Protein AF-A0A376MTL9-F1 (afdb_monomer_lite)

InterPro domains:
  IPR005308 Orn/Lys/Arg decarboxylase, N-terminal [PF03709] (4-103)
  IPR011006 CheY-like superfamily [SSF52172] (1-107)
  IPR011193 Ornithine/lysine/arginine decarboxylase [PTHR45229] (13-110)
  IPR027464 Ornithine decarboxylase, N-terminal [G3DSA:3.40.50.220] (1-107)

Organism: Escherichia coli (NCBI:txid562)

Structure (mmCIF, N/CA/C/O backbone):
data_AF-A0A376MTL9-F1
#
_entry.id   AF-A0A376MTL9-F1
#
loop_
_atom_site.group_PDB
_atom_site.id
_atom_site.type_symbol
_atom_site.label_atom_id
_atom_site.label_alt_id
_atom_site.label_comp_id
_atom_site.label_asym_id
_atom_site.label_entity_id
_atom_site.label_seq_id
_atom_site.pdbx_PDB_ins_code
_atom_site.Cartn_x
_atom_site.Cartn_y
_atom_site.Cartn_z
_atom_site.occupancy
_atom_site.B_iso_or_equiv
_atom_site.auth_seq_id
_atom_site.auth_comp_id
_atom_site.auth_asym_id
_atom_site.auth_atom_id
_atom_site.pdbx_PDB_model_num
ATOM 1 N N . MET A 1 1 ? -6.348 17.503 12.568 1.00 55.25 1 MET A N 1
ATOM 2 C CA . MET A 1 1 ? -6.158 16.040 12.647 1.00 55.25 1 MET A CA 1
ATOM 3 C C . MET A 1 1 ? -4.946 15.721 11.805 1.00 55.25 1 MET A C 1
ATOM 5 O O . MET A 1 1 ? -4.883 16.253 10.706 1.00 55.25 1 MET A O 1
ATOM 9 N N . SER A 1 2 ? -3.990 14.957 12.325 1.00 75.06 2 SER A N 1
ATOM 10 C CA . SER A 1 2 ? -2.878 14.463 11.513 1.00 75.06 2 SER A CA 1
ATOM 11 C C . SER A 1 2 ? -3.403 13.483 10.468 1.00 75.06 2 SER A C 1
ATOM 13 O O . SER A 1 2 ? -4.314 12.708 10.763 1.00 75.06 2 SER A O 1
ATOM 15 N N . GLU A 1 3 ? -2.842 13.541 9.267 1.00 87.25 3 GLU A N 1
ATOM 16 C CA . GLU A 1 3 ? -3.049 12.523 8.240 1.00 87.25 3 GLU A CA 1
ATOM 17 C C . GLU A 1 3 ? -2.523 11.166 8.735 1.00 87.25 3 GLU A C 1
ATOM 19 O O . GLU A 1 3 ? -1.521 11.097 9.457 1.00 87.25 3 GLU A O 1
ATOM 24 N N . LEU A 1 4 ? -3.219 10.090 8.376 1.00 94.94 4 LEU A N 1
ATOM 25 C CA . LEU A 1 4 ? -2.756 8.719 8.543 1.00 94.94 4 LEU A CA 1
ATOM 26 C C . LEU A 1 4 ? -1.519 8.475 7.666 1.00 94.94 4 LEU A C 1
ATOM 28 O O . LEU A 1 4 ? -1.327 9.087 6.609 1.00 94.94 4 LEU A O 1
ATOM 32 N N . LYS A 1 5 ? -0.680 7.558 8.131 1.00 97.00 5 LYS A N 1
ATOM 33 C CA . LYS A 1 5 ? 0.638 7.249 7.577 1.00 97.00 5 LYS A CA 1
ATOM 34 C C . LYS A 1 5 ? 0.539 6.285 6.398 1.00 97.00 5 LYS A C 1
ATOM 36 O O . LYS A 1 5 ? -0.483 5.634 6.198 1.00 97.00 5 LYS A O 1
ATOM 41 N N . ILE A 1 6 ? 1.629 6.143 5.656 1.00 97.62 6 ILE A N 1
ATOM 42 C CA . ILE A 1 6 ? 1.800 5.072 4.668 1.00 97.62 6 ILE A CA 1
ATOM 43 C C . ILE A 1 6 ? 2.732 4.022 5.265 1.00 97.62 6 ILE A C 1
ATOM 45 O O . ILE A 1 6 ? 3.824 4.363 5.718 1.00 97.62 6 ILE A O 1
ATOM 49 N N . ALA A 1 7 ? 2.322 2.756 5.283 1.00 97.62 7 ALA A N 1
ATOM 50 C CA . ALA A 1 7 ? 3.221 1.673 5.669 1.00 97.62 7 ALA A CA 1
ATOM 51 C C . ALA A 1 7 ? 3.932 1.131 4.429 1.00 97.62 7 ALA A C 1
ATOM 53 O O . ALA A 1 7 ? 3.292 0.829 3.425 1.00 97.62 7 ALA A O 1
ATOM 54 N N . VAL A 1 8 ? 5.251 1.006 4.495 1.00 97.75 8 VAL A N 1
ATOM 55 C CA . VAL A 1 8 ? 6.090 0.608 3.362 1.00 97.75 8 VAL A CA 1
ATOM 56 C C . VAL A 1 8 ? 7.016 -0.508 3.817 1.00 97.75 8 VAL A C 1
ATOM 58 O O . VAL A 1 8 ? 7.655 -0.404 4.868 1.00 97.75 8 VAL A O 1
ATOM 61 N N . SER A 1 9 ? 7.092 -1.586 3.042 1.00 96.38 9 SER A N 1
ATOM 62 C CA . SER A 1 9 ? 8.103 -2.616 3.272 1.00 96.38 9 SER A CA 1
ATOM 63 C C . SER A 1 9 ? 9.498 -2.120 2.891 1.00 96.38 9 SER A C 1
ATOM 65 O O . SER A 1 9 ? 9.681 -1.443 1.880 1.00 96.38 9 SER A O 1
ATOM 67 N N . ARG A 1 10 ? 10.512 -2.509 3.672 1.00 93.44 10 ARG A N 1
ATOM 68 C CA . ARG A 1 10 ? 11.923 -2.160 3.419 1.00 93.44 10 ARG A CA 1
ATOM 69 C C . ARG A 1 10 ? 12.456 -2.713 2.096 1.00 93.44 10 ARG A C 1
ATOM 71 O O . ARG A 1 10 ? 13.454 -2.210 1.596 1.00 93.44 10 ARG A O 1
ATOM 78 N N . SER A 1 11 ? 11.813 -3.747 1.559 1.00 91.62 11 SER A N 1
ATOM 79 C CA . SER A 1 11 ? 12.175 -4.382 0.290 1.00 91.62 11 SER A CA 1
ATOM 80 C C . SER A 1 11 ? 11.582 -3.674 -0.931 1.00 91.62 11 SER A C 1
ATOM 82 O O . SER A 1 11 ? 11.816 -4.114 -2.051 1.00 91.62 11 SER A O 1
ATOM 84 N N . CYS A 1 12 ? 10.796 -2.608 -0.742 1.00 93.38 12 CYS A N 1
ATOM 85 C CA . CYS A 1 12 ? 10.168 -1.906 -1.855 1.00 93.38 12 CYS A CA 1
ATOM 86 C C . CYS A 1 12 ? 11.159 -0.977 -2.569 1.00 93.38 12 CYS A C 1
ATOM 88 O O . CYS A 1 12 ? 11.848 -0.200 -1.900 1.00 93.38 12 CYS A O 1
ATOM 90 N N . PRO A 1 13 ? 11.181 -0.974 -3.912 1.00 91.94 13 PRO A N 1
ATOM 91 C CA . PRO A 1 13 ? 11.896 0.041 -4.666 1.00 91.94 13 PRO A CA 1
ATOM 92 C C . PRO A 1 13 ? 11.242 1.417 -4.487 1.00 91.94 13 PRO A C 1
ATOM 94 O O . PRO A 1 13 ? 10.040 1.542 -4.227 1.00 91.94 13 PRO A O 1
ATOM 97 N N . ASP A 1 14 ? 12.027 2.471 -4.701 1.00 91.62 14 ASP A N 1
ATOM 98 C CA . ASP A 1 14 ? 11.529 3.846 -4.705 1.00 91.62 14 ASP A CA 1
ATOM 99 C C . ASP A 1 14 ? 10.698 4.090 -5.979 1.00 91.62 14 ASP A C 1
ATOM 101 O O . ASP A 1 14 ? 11.230 4.408 -7.045 1.00 91.62 14 ASP A O 1
ATOM 105 N N . CYS A 1 15 ? 9.390 3.839 -5.903 1.00 92.31 15 CYS A N 1
ATOM 106 C CA . CYS A 1 15 ? 8.467 3.861 -7.043 1.00 92.31 15 CYS A CA 1
ATOM 107 C C . CYS A 1 15 ? 7.344 4.902 -6.920 1.00 92.31 15 CYS A C 1
ATOM 109 O O . CYS A 1 15 ? 6.579 5.072 -7.865 1.00 92.31 15 CYS A O 1
ATOM 111 N N . PHE A 1 16 ? 7.246 5.643 -5.816 1.00 95.31 16 PHE A N 1
ATOM 112 C CA . PHE A 1 16 ? 6.181 6.627 -5.603 1.00 95.31 16 PHE A CA 1
ATOM 113 C C . PHE A 1 16 ? 6.665 7.819 -4.774 1.00 95.31 16 PHE A C 1
ATOM 115 O O . PHE A 1 16 ? 7.640 7.729 -4.038 1.00 95.31 16 PHE A O 1
ATOM 122 N N . SER A 1 17 ? 5.950 8.940 -4.866 1.00 94.62 17 SER A N 1
ATOM 123 C CA . SER A 1 17 ? 6.166 10.114 -4.014 1.00 94.62 17 SER A CA 1
ATOM 124 C C . SER A 1 17 ? 4.909 10.443 -3.214 1.00 94.62 17 SER A C 1
ATOM 126 O O . SER A 1 17 ? 3.822 10.507 -3.784 1.00 94.62 17 SER A O 1
ATOM 128 N N . THR A 1 18 ? 5.048 10.719 -1.923 1.00 95.69 18 THR A N 1
ATOM 129 C CA . THR A 1 18 ? 3.945 11.129 -1.042 1.00 95.69 18 THR A CA 1
ATOM 130 C C . THR A 1 18 ? 4.412 12.227 -0.091 1.00 95.69 18 THR A C 1
ATOM 132 O O . THR A 1 18 ? 5.595 12.307 0.242 1.00 95.69 18 THR A O 1
ATOM 135 N N . HIS A 1 19 ? 3.487 13.081 0.347 1.00 94.69 19 HIS A N 1
ATOM 136 C CA . HIS A 1 19 ? 3.720 14.045 1.423 1.00 94.69 19 HIS A CA 1
ATOM 137 C C . HIS A 1 19 ? 3.458 13.457 2.819 1.00 94.69 19 HIS A C 1
ATOM 139 O O . HIS A 1 19 ? 3.840 14.068 3.819 1.00 94.69 19 HIS A O 1
ATOM 145 N N . ARG A 1 20 ? 2.818 12.284 2.906 1.00 94.94 20 ARG A N 1
ATOM 146 C CA . ARG A 1 20 ? 2.501 11.609 4.168 1.00 94.94 20 ARG A CA 1
ATOM 147 C C . ARG A 1 20 ? 3.749 10.984 4.778 1.00 94.94 20 ARG A C 1
ATOM 149 O O . ARG A 1 20 ? 4.683 10.567 4.093 1.00 94.94 20 ARG A O 1
ATOM 156 N N . THR A 1 21 ? 3.749 10.856 6.101 1.00 95.69 21 THR A N 1
ATOM 157 C CA . THR A 1 21 ? 4.808 10.124 6.801 1.00 95.69 21 THR A CA 1
ATOM 158 C C . THR A 1 21 ? 4.777 8.649 6.404 1.00 95.69 21 THR A C 1
ATOM 160 O O . THR A 1 21 ? 3.747 7.987 6.542 1.00 95.69 21 THR A O 1
ATOM 163 N N . CYS A 1 22 ? 5.921 8.134 5.956 1.00 95.88 22 CYS A N 1
ATOM 164 C CA . CYS A 1 22 ? 6.113 6.716 5.683 1.00 95.88 22 CYS A CA 1
ATOM 165 C C . CYS A 1 22 ? 6.703 6.016 6.913 1.00 95.88 22 CYS A C 1
ATOM 167 O O . CYS A 1 22 ? 7.636 6.526 7.535 1.00 95.88 22 CYS A O 1
ATOM 169 N N . VAL A 1 23 ? 6.161 4.853 7.264 1.00 96.44 23 VAL A N 1
ATOM 170 C CA . VAL A 1 23 ? 6.651 3.995 8.351 1.00 96.44 23 VAL A CA 1
ATOM 171 C C . VAL A 1 23 ? 6.949 2.602 7.831 1.00 96.44 23 VAL A C 1
ATOM 173 O O . VAL A 1 23 ? 6.330 2.138 6.877 1.00 96.44 23 VAL A O 1
ATOM 176 N N . ASN A 1 24 ? 7.889 1.921 8.477 1.00 95.75 24 ASN A N 1
ATOM 177 C CA . ASN A 1 24 ? 8.174 0.535 8.157 1.00 95.75 24 ASN A CA 1
ATOM 178 C C . AS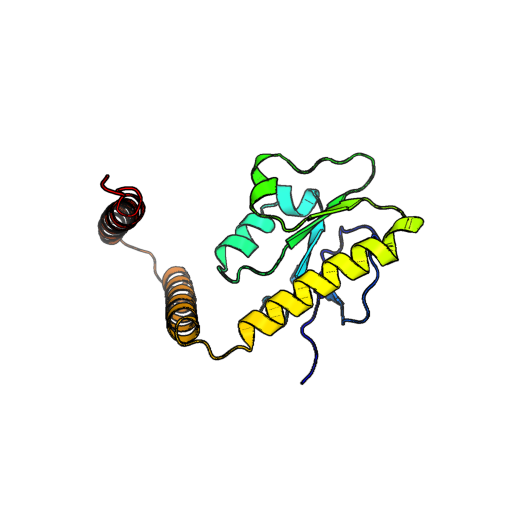N A 1 24 ? 6.984 -0.358 8.531 1.00 95.75 24 ASN A C 1
ATOM 180 O O . ASN A 1 24 ? 6.446 -0.263 9.637 1.00 95.75 24 ASN A O 1
ATOM 184 N N . ILE A 1 25 ? 6.620 -1.260 7.625 1.00 94.88 25 ILE A N 1
ATOM 185 C CA . ILE A 1 25 ? 5.533 -2.208 7.837 1.00 94.88 25 ILE A CA 1
ATOM 186 C C . ILE A 1 25 ? 5.749 -3.118 9.052 1.00 94.88 25 ILE A C 1
ATOM 188 O O . ILE A 1 25 ? 4.809 -3.359 9.801 1.00 94.88 25 ILE A O 1
ATOM 192 N N . ASP A 1 26 ? 6.983 -3.562 9.304 1.00 91.81 26 ASP A N 1
ATOM 193 C CA . ASP A 1 26 ? 7.281 -4.477 10.417 1.00 91.81 26 ASP A CA 1
ATOM 194 C C . ASP A 1 26 ? 7.195 -3.804 11.798 1.00 91.81 26 ASP A C 1
ATOM 196 O O . ASP A 1 26 ? 7.182 -4.479 12.824 1.00 91.81 26 ASP A O 1
ATOM 200 N N . GLU A 1 27 ? 7.141 -2.472 11.832 1.00 89.50 27 GLU A N 1
ATOM 201 C CA . GLU A 1 27 ? 7.041 -1.670 13.057 1.00 89.50 27 GLU A CA 1
ATOM 202 C C . GLU A 1 27 ? 5.619 -1.130 13.284 1.00 89.50 27 GLU A C 1
ATOM 204 O O . GLU A 1 27 ? 5.342 -0.526 14.322 1.00 89.50 27 GLU A O 1
ATOM 209 N N . SER A 1 28 ? 4.709 -1.335 12.327 1.00 89.75 28 SER A N 1
ATOM 210 C CA . SER A 1 28 ? 3.342 -0.823 12.377 1.00 89.75 28 SER A CA 1
ATOM 211 C C . SER A 1 28 ? 2.355 -1.881 12.869 1.00 89.75 28 SER A C 1
ATOM 213 O O . SER A 1 28 ? 2.460 -3.064 12.561 1.00 89.75 28 SER A O 1
ATOM 215 N N . ASN A 1 29 ? 1.337 -1.435 13.605 1.00 89.62 29 ASN A N 1
ATOM 216 C CA . ASN A 1 29 ? 0.152 -2.231 13.935 1.00 89.62 29 ASN A CA 1
ATOM 217 C C . ASN A 1 29 ? -1.039 -1.929 13.003 1.00 89.62 29 ASN A C 1
ATOM 219 O O . ASN A 1 29 ? -2.162 -2.354 13.283 1.00 89.62 29 ASN A O 1
ATOM 223 N N . TYR A 1 30 ? -0.795 -1.175 11.925 1.00 92.31 30 TYR A N 1
ATOM 224 C CA . TYR A 1 30 ? -1.742 -0.783 10.878 1.00 92.31 30 TYR A CA 1
ATOM 225 C C . TYR A 1 30 ? -2.900 0.135 11.312 1.00 92.31 30 TYR A C 1
ATOM 227 O O . TYR A 1 30 ? -3.728 0.499 10.481 1.00 92.31 30 TYR A O 1
ATOM 235 N N . ILE A 1 31 ? -2.975 0.545 12.585 1.00 90.94 31 ILE A N 1
ATOM 236 C CA . ILE A 1 31 ? -4.092 1.356 13.108 1.00 90.94 31 ILE A CA 1
ATOM 237 C C . ILE A 1 31 ? -4.037 2.791 12.573 1.00 90.94 31 ILE A C 1
ATOM 239 O O . ILE A 1 31 ? -5.069 3.398 12.293 1.00 90.94 31 ILE A O 1
ATOM 243 N N . ASP A 1 32 ? -2.834 3.339 12.439 1.00 93.06 32 ASP A N 1
ATOM 244 C CA . ASP A 1 32 ? -2.577 4.705 11.990 1.00 93.06 32 ASP A CA 1
ATOM 245 C C . ASP A 1 32 ? -2.142 4.775 10.517 1.00 93.06 32 ASP A C 1
ATOM 247 O O . ASP A 1 32 ? -1.482 5.733 10.111 1.00 93.06 32 ASP A O 1
ATOM 251 N N . VAL A 1 33 ? -2.518 3.772 9.717 1.00 96.62 33 VAL A N 1
ATOM 252 C CA . VAL A 1 33 ? -2.091 3.594 8.323 1.00 96.62 33 VAL A CA 1
ATOM 253 C C . VAL A 1 33 ? -3.263 3.775 7.354 1.00 96.62 33 VAL A C 1
ATOM 255 O O . VAL A 1 33 ? -4.348 3.234 7.555 1.00 96.62 33 VAL A O 1
ATOM 258 N N . ALA A 1 34 ? -3.029 4.536 6.284 1.00 97.00 34 ALA A N 1
ATOM 259 C CA . ALA A 1 34 ? -3.999 4.852 5.236 1.00 97.00 34 ALA A CA 1
ATOM 260 C C . ALA A 1 34 ? -3.883 3.946 4.005 1.00 97.00 34 ALA A C 1
ATOM 262 O O . ALA A 1 34 ? -4.874 3.708 3.321 1.00 97.00 34 ALA A O 1
ATOM 263 N N . ALA A 1 35 ? -2.666 3.496 3.699 1.00 97.88 35 ALA A N 1
ATOM 264 C CA . ALA A 1 35 ? -2.350 2.601 2.594 1.00 97.88 35 ALA A CA 1
ATOM 265 C C . ALA A 1 35 ? -1.033 1.865 2.873 1.00 97.88 35 ALA A C 1
ATOM 267 O O . ALA A 1 35 ? -0.201 2.338 3.658 1.00 97.88 35 ALA A O 1
ATOM 268 N N . ILE A 1 36 ? -0.854 0.712 2.231 1.00 98.06 36 ILE A N 1
ATOM 269 C CA . ILE A 1 36 ? 0.302 -0.169 2.419 1.00 98.06 36 ILE A CA 1
ATOM 270 C C . ILE A 1 36 ? 0.990 -0.407 1.073 1.00 98.06 36 ILE A C 1
ATOM 272 O O . ILE A 1 36 ? 0.317 -0.635 0.071 1.00 98.06 36 ILE A O 1
ATOM 276 N N . ILE A 1 37 ? 2.321 -0.392 1.062 1.00 97.75 37 ILE A N 1
ATOM 277 C CA . ILE A 1 37 ? 3.154 -0.772 -0.083 1.00 97.75 37 ILE A CA 1
ATOM 278 C C . ILE A 1 37 ? 3.960 -2.019 0.304 1.00 97.75 37 ILE A C 1
ATOM 280 O O . ILE A 1 37 ? 4.707 -2.001 1.289 1.00 97.75 37 ILE A O 1
ATOM 284 N N . LEU A 1 38 ? 3.816 -3.087 -0.477 1.00 97.38 38 LEU A N 1
ATOM 285 C CA . LEU A 1 38 ? 4.549 -4.347 -0.332 1.00 97.38 38 LEU A CA 1
ATOM 286 C C . LEU A 1 38 ? 5.418 -4.621 -1.555 1.00 97.38 38 LEU A C 1
ATOM 288 O O . LEU A 1 38 ? 5.066 -4.217 -2.658 1.00 97.38 38 LEU A O 1
ATOM 292 N N . SER A 1 39 ? 6.507 -5.366 -1.381 1.00 96.44 39 SER A N 1
ATOM 293 C CA . SER A 1 39 ? 7.226 -5.975 -2.505 1.00 96.44 39 SER A CA 1
ATOM 294 C C . SER A 1 39 ? 6.601 -7.320 -2.880 1.00 96.44 39 SER A C 1
ATOM 296 O O . SER A 1 39 ? 5.867 -7.918 -2.088 1.00 96.44 39 SER A O 1
ATOM 298 N N . VAL A 1 40 ? 6.934 -7.844 -4.059 1.00 95.56 40 VAL A N 1
ATOM 299 C CA . VAL A 1 40 ? 6.526 -9.200 -4.473 1.00 95.56 40 VAL A CA 1
ATOM 300 C C . VAL A 1 40 ? 7.020 -10.255 -3.477 1.00 95.56 40 VAL A C 1
ATOM 302 O O . VAL A 1 40 ? 6.249 -11.115 -3.060 1.00 95.56 40 VAL A O 1
ATOM 305 N N . ASN A 1 41 ? 8.254 -10.120 -2.987 1.00 94.69 41 ASN A N 1
ATOM 306 C CA . ASN A 1 41 ? 8.816 -10.997 -1.958 1.00 94.69 41 ASN A CA 1
ATOM 307 C C . ASN A 1 41 ? 8.013 -10.973 -0.641 1.00 94.69 41 ASN A C 1
ATOM 309 O O . ASN A 1 41 ? 7.915 -11.987 0.044 1.00 94.69 41 ASN A O 1
ATOM 313 N N . ASP A 1 42 ? 7.409 -9.844 -0.261 1.00 95.62 42 ASP A N 1
ATOM 314 C CA . ASP A 1 42 ? 6.558 -9.798 0.937 1.00 95.62 42 ASP A CA 1
ATOM 315 C C . ASP A 1 42 ? 5.251 -10.567 0.739 1.00 95.62 42 ASP A C 1
ATOM 317 O O . ASP A 1 42 ? 4.779 -11.232 1.665 1.00 95.62 42 ASP A O 1
ATOM 321 N N . VAL A 1 43 ? 4.687 -10.506 -0.469 1.00 94.50 43 VAL A N 1
ATOM 322 C CA . VAL A 1 43 ? 3.500 -11.284 -0.841 1.00 94.50 43 VAL A CA 1
ATOM 323 C C . VAL A 1 43 ? 3.810 -12.778 -0.768 1.00 94.50 43 VAL A C 1
ATOM 325 O O . VAL A 1 43 ? 3.083 -13.507 -0.101 1.00 94.50 43 VAL A O 1
ATOM 328 N N . GLU A 1 44 ? 4.931 -13.220 -1.342 1.00 92.88 44 GLU A N 1
ATOM 329 C CA . GLU A 1 44 ? 5.376 -14.624 -1.284 1.00 92.88 44 GLU A CA 1
ATOM 330 C C . GLU A 1 44 ? 5.638 -15.113 0.150 1.00 92.88 44 GLU A C 1
ATOM 332 O O . GLU A 1 44 ? 5.475 -16.293 0.461 1.00 92.88 44 GLU A O 1
ATOM 337 N N . ARG A 1 45 ? 6.004 -14.201 1.057 1.00 93.81 45 ARG A N 1
ATOM 338 C CA . ARG A 1 45 ? 6.174 -14.481 2.492 1.00 93.81 45 ARG A CA 1
ATOM 339 C C . ARG A 1 45 ? 4.861 -14.469 3.283 1.00 93.81 45 ARG A C 1
ATOM 341 O O . ARG A 1 45 ? 4.902 -14.634 4.503 1.00 93.81 45 ARG A O 1
ATOM 348 N N . GLY A 1 46 ? 3.717 -14.270 2.628 1.00 94.19 46 GLY A N 1
ATOM 349 C CA . GLY A 1 46 ? 2.389 -14.282 3.247 1.00 94.19 46 GLY A CA 1
ATOM 350 C C . GLY A 1 46 ? 2.016 -12.993 3.986 1.00 94.19 46 GLY A C 1
ATOM 351 O O . GLY A 1 46 ? 1.064 -12.992 4.766 1.00 94.19 46 GLY A O 1
ATOM 352 N N . LYS A 1 47 ? 2.732 -11.876 3.770 1.00 94.81 47 LYS A N 1
ATOM 353 C CA . LYS A 1 47 ? 2.389 -10.591 4.415 1.00 94.81 47 LYS A CA 1
ATOM 354 C C . LYS A 1 47 ? 1.036 -10.059 3.961 1.00 94.81 47 LYS A C 1
ATOM 356 O O . LYS A 1 47 ? 0.316 -9.474 4.763 1.00 94.81 47 LYS A O 1
ATOM 361 N N . LEU A 1 48 ? 0.690 -10.260 2.690 1.00 95.44 48 LEU A N 1
ATOM 362 C CA . LEU A 1 48 ? -0.604 -9.837 2.160 1.00 95.44 48 LEU A CA 1
ATOM 363 C C . LEU A 1 48 ? -1.755 -10.574 2.859 1.00 95.44 48 LEU A C 1
ATOM 365 O O . LEU A 1 48 ? -2.714 -9.931 3.276 1.00 95.44 48 LEU A O 1
ATOM 369 N N . ASP A 1 49 ? -1.611 -11.883 3.074 1.00 94.31 49 ASP A N 1
ATOM 370 C CA . ASP A 1 49 ? -2.594 -12.692 3.804 1.00 94.31 49 ASP A CA 1
ATOM 371 C C . ASP A 1 49 ? -2.706 -12.260 5.274 1.00 94.31 49 ASP A C 1
ATOM 373 O O . ASP A 1 49 ? -3.801 -12.202 5.832 1.00 94.31 49 ASP A O 1
ATOM 377 N N . GLU A 1 50 ? -1.582 -11.911 5.911 1.00 93.69 50 GLU A N 1
ATOM 378 C CA . GLU A 1 50 ? -1.566 -11.383 7.281 1.00 93.69 50 GLU A CA 1
ATOM 379 C C . GLU A 1 50 ? -2.333 -10.055 7.386 1.00 93.69 50 GLU A C 1
ATOM 381 O O . GLU A 1 50 ? -3.108 -9.860 8.326 1.00 93.69 50 GLU A O 1
ATOM 386 N N . ILE A 1 51 ? -2.158 -9.158 6.410 1.00 94.19 51 ILE A N 1
ATOM 387 C CA . ILE A 1 51 ? -2.869 -7.875 6.336 1.00 94.19 51 ILE A CA 1
ATOM 388 C C . ILE A 1 51 ? -4.357 -8.097 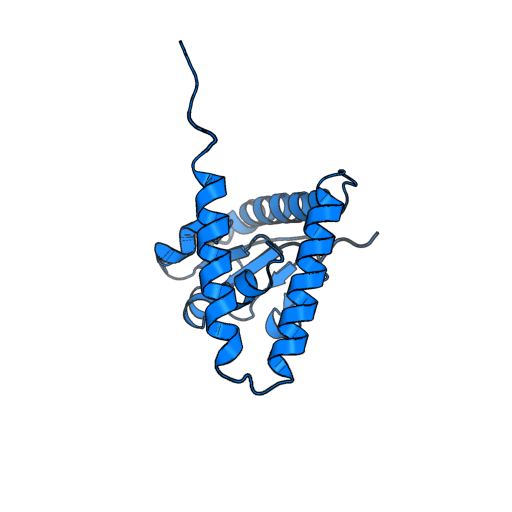6.069 1.00 94.19 51 ILE A C 1
ATOM 390 O O . ILE A 1 51 ? -5.183 -7.485 6.747 1.00 94.19 51 ILE A O 1
ATOM 394 N N . ASP A 1 52 ? -4.721 -8.974 5.135 1.00 92.50 52 ASP A N 1
ATOM 395 C CA . ASP A 1 52 ? -6.124 -9.296 4.850 1.00 92.50 52 ASP A CA 1
ATOM 396 C C . ASP A 1 52 ? -6.821 -9.887 6.087 1.00 92.50 52 ASP A C 1
ATOM 398 O O . ASP A 1 52 ? -7.910 -9.449 6.470 1.00 92.50 52 ASP A O 1
ATOM 402 N N . ALA A 1 53 ? -6.131 -10.769 6.820 1.00 92.25 53 ALA A N 1
ATOM 403 C CA . ALA A 1 53 ? -6.626 -11.371 8.055 1.00 92.25 53 ALA A CA 1
ATOM 404 C C . ALA A 1 53 ? -6.885 -10.359 9.189 1.00 92.25 53 ALA A C 1
ATOM 406 O O . ALA A 1 53 ? -7.679 -10.650 10.089 1.00 92.25 53 ALA A O 1
ATOM 407 N N . THR A 1 54 ? -6.279 -9.162 9.162 1.00 91.06 54 THR A N 1
ATOM 408 C CA . THR A 1 54 ? -6.640 -8.077 10.103 1.00 91.06 54 THR A CA 1
ATOM 409 C C . THR A 1 54 ? -8.083 -7.611 9.912 1.00 91.06 54 THR A C 1
ATOM 411 O O . THR A 1 54 ? -8.698 -7.061 10.828 1.00 91.06 54 THR A O 1
ATOM 414 N N . GLY A 1 55 ? -8.625 -7.795 8.706 1.00 89.44 55 GLY A N 1
ATOM 415 C CA . GLY A 1 55 ? -9.939 -7.319 8.320 1.00 89.44 55 GLY A CA 1
ATOM 416 C C . GLY A 1 55 ? -10.037 -5.797 8.256 1.00 89.44 55 GLY A C 1
ATOM 417 O O . GLY A 1 55 ? -11.161 -5.294 8.255 1.00 89.44 55 GLY A O 1
ATOM 418 N N . TYR A 1 56 ? -8.920 -5.051 8.220 1.00 91.69 56 TYR A N 1
ATOM 419 C CA . TYR A 1 56 ? -8.900 -3.579 8.153 1.00 91.69 56 TYR A CA 1
ATOM 420 C C . TYR A 1 56 ? -9.191 -3.016 6.761 1.00 91.69 56 TYR A C 1
ATOM 422 O O . TYR A 1 56 ? -9.646 -1.874 6.657 1.00 91.69 56 TYR A O 1
ATOM 430 N N . GLY A 1 57 ? -9.064 -3.825 5.706 1.00 93.81 57 GLY A N 1
ATOM 431 C CA . GLY A 1 57 ? -9.392 -3.401 4.339 1.00 93.81 57 GLY A CA 1
ATOM 432 C C . GLY A 1 57 ? -8.616 -2.151 3.913 1.00 93.81 57 GLY A C 1
ATOM 433 O O . GLY A 1 57 ? -9.161 -1.293 3.222 1.00 93.81 57 GLY A O 1
ATOM 434 N N . ILE A 1 58 ? -7.383 -2.017 4.409 1.00 96.31 58 ILE A N 1
ATOM 435 C CA . ILE A 1 58 ? -6.471 -0.937 4.040 1.00 96.31 58 ILE A CA 1
ATOM 436 C C . ILE A 1 58 ? -6.041 -1.196 2.592 1.00 96.31 58 ILE A C 1
ATOM 438 O O . ILE A 1 58 ? -5.681 -2.332 2.282 1.00 96.31 58 ILE A O 1
ATOM 442 N N . PRO A 1 59 ? -6.068 -0.195 1.699 1.00 97.88 59 PRO A N 1
ATOM 443 C CA . PRO A 1 59 ? -5.624 -0.387 0.325 1.00 97.88 59 PRO A CA 1
ATOM 444 C C . PRO A 1 59 ? -4.146 -0.798 0.279 1.00 97.88 59 PRO A C 1
ATOM 446 O O . PRO A 1 59 ? -3.284 -0.104 0.826 1.00 97.88 59 PRO A O 1
ATOM 449 N N . VAL A 1 60 ? -3.863 -1.924 -0.380 1.00 98.12 60 VAL A N 1
ATOM 450 C CA . VAL A 1 60 ? -2.509 -2.473 -0.544 1.00 98.12 60 VAL A CA 1
ATOM 451 C C . VAL A 1 60 ? -2.053 -2.326 -1.989 1.00 98.12 60 VAL A C 1
ATOM 453 O O . VAL A 1 60 ? -2.771 -2.704 -2.910 1.00 98.12 60 VAL A O 1
ATOM 456 N N . PHE A 1 61 ? -0.848 -1.817 -2.196 1.00 98.06 61 PHE A N 1
ATOM 457 C CA . PHE A 1 61 ? -0.198 -1.709 -3.496 1.00 98.06 61 PHE A CA 1
ATOM 458 C C . PHE A 1 61 ? 1.058 -2.573 -3.520 1.00 98.06 61 PHE A C 1
ATOM 460 O O . PHE A 1 61 ? 1.764 -2.664 -2.514 1.00 98.06 61 PHE A O 1
ATOM 467 N N . ILE A 1 62 ? 1.350 -3.191 -4.664 1.00 97.62 62 ILE A N 1
ATOM 468 C CA . ILE A 1 62 ? 2.560 -4.003 -4.833 1.00 97.62 62 ILE A CA 1
ATOM 469 C C . ILE A 1 62 ? 3.575 -3.248 -5.678 1.00 97.62 62 ILE A C 1
ATOM 471 O O . ILE A 1 62 ? 3.287 -2.896 -6.818 1.00 97.62 62 ILE A O 1
ATOM 475 N N . ALA A 1 63 ? 4.757 -3.015 -5.127 1.00 96.50 63 ALA A N 1
ATOM 476 C CA . ALA A 1 63 ? 5.896 -2.487 -5.847 1.00 96.50 63 ALA A CA 1
ATOM 477 C C . ALA A 1 63 ? 6.655 -3.633 -6.536 1.00 96.50 63 ALA A C 1
ATOM 479 O O . ALA A 1 63 ? 6.977 -4.634 -5.893 1.00 96.50 63 ALA A O 1
ATOM 480 N N . THR A 1 64 ? 6.932 -3.480 -7.830 1.00 95.06 64 THR A N 1
ATOM 481 C CA . THR A 1 64 ? 7.659 -4.463 -8.647 1.00 95.06 64 THR A CA 1
ATOM 482 C C . THR A 1 64 ? 8.941 -3.862 -9.215 1.00 95.06 64 THR A C 1
ATOM 484 O O . THR A 1 64 ? 8.989 -2.677 -9.572 1.00 95.06 64 THR A O 1
ATOM 487 N N . GLU A 1 65 ? 9.981 -4.683 -9.335 1.00 91.00 65 GLU A N 1
ATOM 488 C CA . GLU A 1 65 ? 11.245 -4.327 -9.990 1.00 91.00 65 GLU A CA 1
ATOM 489 C C . GLU A 1 65 ? 11.631 -5.387 -11.039 1.00 91.00 65 GLU A C 1
ATOM 491 O O . GLU A 1 65 ? 11.135 -6.504 -10.999 1.00 91.00 65 GLU A O 1
ATOM 496 N N . ASN A 1 66 ? 12.497 -5.059 -12.005 1.00 86.38 66 ASN A N 1
ATOM 497 C CA . ASN A 1 66 ? 13.152 -6.038 -12.894 1.00 86.38 66 ASN A CA 1
ATOM 498 C C . ASN A 1 66 ? 12.222 -7.084 -13.556 1.00 86.38 66 ASN A C 1
ATOM 500 O O . ASN A 1 66 ? 12.541 -8.269 -13.591 1.00 86.38 66 ASN A O 1
ATOM 504 N N . GLU A 1 67 ? 11.079 -6.648 -14.098 1.00 85.56 67 GLU A N 1
ATOM 505 C CA . GLU A 1 67 ? 10.073 -7.511 -14.755 1.00 85.56 67 GLU A CA 1
ATOM 506 C C . GLU A 1 67 ? 9.352 -8.515 -13.836 1.00 85.56 67 GLU A C 1
ATOM 508 O O . GLU A 1 67 ? 8.667 -9.426 -14.321 1.00 85.56 67 GLU A O 1
ATOM 513 N N . GLU A 1 68 ? 9.447 -8.338 -12.517 1.00 92.38 68 GLU A N 1
ATOM 514 C CA . GLU A 1 68 ? 8.648 -9.088 -11.554 1.00 92.38 68 GLU A CA 1
ATOM 515 C C . GLU A 1 68 ? 7.150 -8.967 -11.856 1.00 92.38 68 GLU A C 1
ATOM 517 O O . GLU A 1 68 ? 6.630 -7.913 -12.243 1.00 92.38 68 GLU A O 1
ATOM 522 N N . ARG A 1 69 ? 6.434 -10.073 -11.645 1.00 90.06 69 ARG A N 1
ATOM 523 C CA . ARG A 1 69 ? 4.988 -10.145 -11.843 1.00 90.06 69 ARG A CA 1
ATOM 524 C C . ARG A 1 69 ? 4.311 -10.570 -10.559 1.00 90.06 69 ARG A C 1
ATOM 526 O O . ARG A 1 69 ? 4.697 -11.557 -9.944 1.00 90.06 69 ARG A O 1
ATOM 533 N N . VAL A 1 70 ? 3.250 -9.852 -10.212 1.00 93.31 70 VAL A N 1
ATOM 534 C CA . VAL A 1 70 ? 2.367 -10.248 -9.118 1.00 93.31 70 VAL A CA 1
ATOM 535 C C . VAL A 1 70 ? 1.584 -11.497 -9.544 1.00 93.31 70 VAL A C 1
ATOM 537 O O . VAL A 1 70 ? 0.979 -11.480 -10.623 1.00 93.31 70 VAL A O 1
ATOM 540 N N . PRO A 1 71 ? 1.567 -12.574 -8.738 1.00 91.06 71 PRO A N 1
ATOM 541 C CA . PRO A 1 71 ? 0.769 -13.755 -9.042 1.00 91.06 71 PRO A CA 1
ATOM 542 C C . PRO A 1 71 ? -0.724 -13.417 -9.158 1.00 91.06 71 PRO A C 1
ATOM 544 O O . PRO A 1 71 ? -1.263 -12.617 -8.390 1.00 91.06 71 PRO A O 1
ATOM 547 N N . ALA A 1 72 ? -1.407 -14.039 -10.125 1.00 92.88 72 ALA A N 1
ATOM 548 C CA . ALA A 1 72 ? -2.781 -13.686 -10.494 1.00 92.88 72 ALA A CA 1
ATOM 549 C C . ALA A 1 72 ? -3.795 -13.843 -9.345 1.00 92.88 72 ALA A C 1
ATOM 551 O O . ALA A 1 72 ? -4.787 -13.119 -9.294 1.00 92.88 72 ALA A O 1
ATOM 552 N N . GLU A 1 73 ? -3.534 -14.763 -8.418 1.00 92.50 73 GLU A N 1
ATOM 553 C CA . GLU A 1 73 ? -4.355 -15.014 -7.228 1.00 92.50 73 GLU A CA 1
ATOM 554 C C . GLU A 1 73 ? -4.432 -13.827 -6.260 1.00 92.50 73 GLU A C 1
ATOM 556 O O . GLU A 1 73 ? -5.448 -13.664 -5.588 1.00 92.50 73 GLU A O 1
ATOM 561 N N . TYR A 1 74 ? -3.415 -12.960 -6.238 1.00 92.50 74 TYR A N 1
ATOM 562 C CA . TYR A 1 74 ? -3.365 -11.797 -5.350 1.00 92.50 74 TYR A CA 1
ATOM 563 C C . TYR A 1 74 ? -3.928 -10.522 -5.986 1.00 92.50 74 TYR A C 1
ATOM 565 O O . TYR A 1 74 ? -4.230 -9.565 -5.274 1.00 92.50 74 TYR A O 1
ATOM 573 N N . LEU A 1 75 ? -4.125 -10.498 -7.311 1.00 93.69 75 LEU A N 1
ATOM 574 C CA . LEU A 1 75 ? -4.660 -9.330 -8.025 1.00 93.69 75 LEU A CA 1
ATOM 575 C C . LEU A 1 75 ? -6.014 -8.827 -7.485 1.00 93.69 75 LEU A C 1
ATOM 577 O O . LEU A 1 75 ? -6.190 -7.612 -7.431 1.00 93.69 75 LEU A O 1
ATOM 581 N N . PRO A 1 76 ? -6.962 -9.686 -7.052 1.00 93.38 76 PRO A N 1
ATOM 582 C CA . PRO A 1 76 ? -8.223 -9.224 -6.468 1.00 93.38 76 PRO A CA 1
ATOM 583 C C . PRO A 1 76 ? -8.085 -8.582 -5.080 1.00 93.38 76 PRO A C 1
ATOM 585 O O . PRO A 1 76 ? -9.000 -7.882 -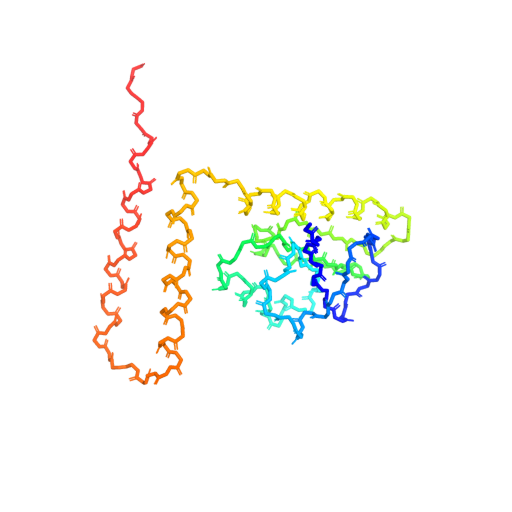4.652 1.00 93.38 76 PRO A O 1
ATOM 588 N N . LEU A 1 77 ? -6.987 -8.851 -4.364 1.00 92.56 77 LEU A N 1
ATOM 589 C CA . LEU A 1 77 ? -6.758 -8.383 -2.991 1.00 92.56 77 LEU A CA 1
ATOM 590 C C . LEU A 1 77 ? -6.021 -7.039 -2.939 1.00 92.56 77 LEU A C 1
ATOM 592 O O . LEU A 1 77 ? -6.025 -6.365 -1.909 1.00 92.56 77 LEU A O 1
ATOM 596 N N . ILE A 1 78 ? -5.386 -6.641 -4.039 1.00 96.75 78 ILE A N 1
ATOM 597 C CA . ILE A 1 78 ? -4.573 -5.428 -4.110 1.00 96.75 78 ILE A CA 1
ATOM 598 C C . ILE A 1 78 ? -5.326 -4.297 -4.814 1.00 96.75 78 ILE A C 1
ATOM 600 O O . ILE A 1 78 ? -6.175 -4.502 -5.676 1.00 96.75 78 ILE A O 1
ATOM 604 N N . SER A 1 79 ? -4.991 -3.067 -4.448 1.00 97.44 79 SER A N 1
ATOM 605 C CA . SER A 1 79 ? -5.517 -1.836 -5.043 1.00 97.44 79 SER A CA 1
ATOM 606 C C . SER A 1 79 ? -4.762 -1.409 -6.302 1.00 97.44 79 SER A C 1
ATOM 608 O O . SER A 1 79 ? -5.295 -0.641 -7.100 1.00 97.44 79 SER A O 1
ATOM 610 N N . GLY A 1 80 ? -3.533 -1.892 -6.498 1.00 96.38 80 GLY A N 1
ATOM 611 C CA . GLY A 1 80 ? -2.746 -1.595 -7.689 1.00 96.38 80 GLY A CA 1
ATOM 612 C C . GLY A 1 80 ? -1.319 -2.128 -7.630 1.00 96.38 80 GLY A C 1
ATOM 613 O O . GLY A 1 80 ? -0.862 -2.631 -6.603 1.00 96.38 80 GLY A O 1
ATOM 614 N N . VAL A 1 81 ? -0.617 -1.995 -8.753 1.00 96.31 81 VAL A N 1
ATOM 615 C CA . VAL A 1 81 ? 0.786 -2.391 -8.913 1.00 96.31 81 VAL A CA 1
ATOM 616 C C . VAL A 1 81 ? 1.591 -1.175 -9.357 1.00 96.31 81 VAL A C 1
ATOM 618 O O . VAL A 1 81 ? 1.180 -0.465 -10.277 1.00 96.31 81 VAL A O 1
ATOM 621 N N . PHE A 1 82 ? 2.722 -0.933 -8.703 1.00 96.12 82 PHE A N 1
ATOM 622 C CA . PHE A 1 82 ? 3.646 0.156 -8.991 1.00 96.12 82 PHE A CA 1
ATOM 623 C C . PHE A 1 82 ? 4.963 -0.407 -9.503 1.00 96.12 82 PHE A C 1
ATOM 625 O O . PHE A 1 82 ? 5.743 -1.004 -8.771 1.00 96.12 82 PHE A O 1
ATOM 632 N N . GLU A 1 83 ? 5.224 -0.183 -10.781 1.00 93.62 83 GLU A N 1
ATOM 633 C CA . GLU A 1 83 ? 6.501 -0.549 -11.384 1.00 93.62 83 GLU A CA 1
ATOM 634 C C . GLU A 1 83 ? 7.574 0.479 -11.024 1.00 93.62 83 GLU A C 1
ATOM 636 O O . GLU A 1 83 ? 7.341 1.690 -11.124 1.00 93.62 83 GLU A O 1
ATOM 641 N N . HIS A 1 84 ? 8.775 0.022 -10.680 1.00 91.50 84 HIS A N 1
ATOM 642 C CA . HIS A 1 84 ? 9.902 0.921 -10.472 1.00 91.50 84 HIS A CA 1
ATOM 643 C C . HIS A 1 84 ? 10.241 1.689 -11.762 1.00 91.50 84 HIS A C 1
ATOM 645 O O . HIS A 1 84 ? 10.672 1.127 -12.769 1.00 91.50 84 HIS A O 1
ATOM 651 N N . CYS A 1 85 ? 9.986 2.999 -11.754 1.00 88.44 85 CYS A N 1
ATOM 652 C CA . CYS A 1 85 ? 10.264 3.890 -12.873 1.00 88.44 85 CYS A CA 1
ATOM 653 C C . CYS A 1 85 ? 10.323 5.343 -12.394 1.00 88.44 85 CYS A C 1
ATOM 655 O O . CYS A 1 85 ? 9.328 5.881 -11.904 1.00 88.44 85 CYS A O 1
ATOM 657 N N . GLU A 1 86 ? 11.463 6.007 -12.588 1.00 83.62 86 GLU A N 1
ATOM 658 C CA . GLU A 1 86 ? 11.687 7.370 -12.084 1.00 83.62 86 GLU A CA 1
ATOM 659 C C . GLU A 1 86 ? 10.675 8.393 -12.618 1.00 83.62 86 GLU A C 1
ATOM 661 O O . GLU A 1 86 ? 10.206 9.248 -11.871 1.00 83.62 86 GLU A O 1
ATOM 666 N N . SER A 1 87 ? 10.266 8.264 -13.883 1.00 90.50 87 SER A N 1
ATOM 667 C CA . SER A 1 87 ? 9.315 9.189 -14.518 1.00 90.50 87 SER A CA 1
ATOM 668 C C . SER A 1 87 ? 7.870 9.051 -14.019 1.00 90.50 87 SER A C 1
ATOM 670 O O . SER A 1 87 ? 7.058 9.948 -14.240 1.00 90.50 87 SER A O 1
ATOM 672 N N . ARG A 1 88 ? 7.532 7.941 -13.345 1.00 90.06 88 ARG A N 1
ATOM 673 C CA . ARG A 1 88 ? 6.159 7.620 -12.911 1.00 90.06 88 ARG A CA 1
ATOM 674 C C . ARG A 1 88 ? 5.925 7.803 -11.411 1.00 90.06 88 ARG A C 1
ATOM 676 O O . ARG A 1 88 ? 4.786 7.656 -10.972 1.00 90.06 88 ARG A O 1
ATOM 683 N N . LYS A 1 89 ? 6.948 8.189 -10.636 1.00 94.00 89 LYS A N 1
ATOM 684 C CA . LYS A 1 89 ? 6.852 8.354 -9.171 1.00 94.00 89 LYS A CA 1
ATOM 685 C C . LYS A 1 89 ? 5.701 9.262 -8.742 1.00 94.00 89 LYS A C 1
ATOM 687 O O . LYS A 1 89 ? 4.923 8.903 -7.862 1.00 94.00 89 LYS A O 1
ATOM 692 N N . GLU A 1 90 ? 5.552 10.412 -9.397 1.00 95.00 90 GLU A N 1
ATOM 693 C CA . GLU A 1 90 ? 4.487 11.363 -9.067 1.00 95.00 90 GLU A CA 1
ATOM 694 C C . GLU A 1 90 ? 3.097 10.822 -9.434 1.00 95.00 90 GLU A C 1
ATOM 696 O O . GLU A 1 90 ? 2.128 11.009 -8.699 1.00 95.00 90 GLU A O 1
ATOM 701 N N . PHE A 1 91 ? 2.994 10.097 -10.550 1.00 95.69 91 PHE A N 1
ATOM 702 C CA . PHE A 1 91 ? 1.747 9.476 -10.990 1.00 95.69 91 PHE A CA 1
ATOM 703 C C . PHE A 1 91 ? 1.275 8.390 -10.015 1.00 95.69 91 PHE A C 1
ATOM 705 O O . PHE A 1 91 ? 0.115 8.410 -9.598 1.00 95.69 91 PHE A O 1
ATOM 712 N N . TYR A 1 92 ? 2.167 7.486 -9.603 1.00 96.81 92 TYR A N 1
ATOM 713 C CA . TYR A 1 92 ? 1.853 6.469 -8.595 1.00 96.81 92 TYR A CA 1
ATOM 714 C C . TYR A 1 92 ? 1.603 7.084 -7.218 1.00 96.81 92 TYR A C 1
ATOM 716 O O . TYR A 1 92 ? 0.675 6.672 -6.525 1.00 96.81 92 TYR A O 1
ATOM 724 N N . GLY A 1 93 ? 2.328 8.151 -6.879 1.00 97.00 93 GLY A N 1
ATOM 725 C CA . GLY A 1 93 ? 2.060 8.973 -5.704 1.00 97.00 93 GLY A CA 1
ATOM 726 C C . GLY A 1 93 ? 0.618 9.475 -5.645 1.00 97.00 93 GLY A C 1
ATOM 727 O O . GLY A 1 93 ? -0.078 9.261 -4.658 1.00 97.00 93 GLY A O 1
ATOM 728 N N . ARG A 1 94 ? 0.109 10.065 -6.733 1.00 97.25 94 ARG A N 1
ATOM 729 C CA . ARG A 1 94 ? -1.287 10.538 -6.802 1.00 97.25 94 ARG A CA 1
ATOM 730 C C . ARG A 1 94 ? -2.308 9.405 -6.665 1.00 97.25 94 ARG A C 1
ATOM 732 O O . ARG A 1 94 ? -3.353 9.610 -6.046 1.00 97.25 94 ARG A O 1
ATOM 739 N N . GLN A 1 95 ? -2.032 8.223 -7.222 1.00 97.75 95 GLN A N 1
ATOM 740 C CA . GLN A 1 95 ? -2.907 7.056 -7.052 1.00 97.75 95 GLN A CA 1
ATOM 741 C C . GLN A 1 95 ? -2.948 6.587 -5.596 1.00 97.75 95 GLN A C 1
ATOM 743 O O . GLN A 1 95 ? -4.035 6.397 -5.044 1.00 97.75 95 GLN A O 1
ATOM 748 N N . LEU A 1 96 ? -1.777 6.473 -4.966 1.00 97.88 96 LEU A N 1
ATOM 749 C CA . LEU A 1 96 ? -1.640 6.131 -3.555 1.00 97.88 96 LEU A CA 1
ATOM 750 C C . LEU A 1 96 ? -2.394 7.133 -2.672 1.00 97.88 96 LEU A C 1
ATOM 752 O O . LEU A 1 96 ? -3.199 6.729 -1.834 1.00 97.88 96 LEU A O 1
ATOM 756 N N . GLU A 1 97 ? -2.206 8.433 -2.908 1.00 97.56 97 GLU A N 1
ATOM 757 C CA . GLU A 1 97 ? -2.868 9.499 -2.148 1.00 97.56 97 GLU A CA 1
ATOM 758 C C . GLU A 1 97 ? -4.384 9.493 -2.309 1.00 97.56 97 GLU A C 1
ATOM 760 O O . GLU A 1 97 ? -5.123 9.723 -1.347 1.00 97.56 97 GLU A O 1
ATOM 765 N N . THR A 1 98 ? -4.867 9.195 -3.514 1.00 97.44 98 THR A N 1
ATOM 766 C CA . THR A 1 98 ? -6.304 9.073 -3.777 1.00 97.44 98 THR A CA 1
ATOM 767 C C . THR A 1 98 ? -6.896 7.919 -2.970 1.00 97.44 98 THR A C 1
ATOM 769 O O . THR A 1 98 ? -7.916 8.098 -2.302 1.00 97.44 98 THR A O 1
ATOM 772 N N . ALA A 1 99 ? -6.242 6.754 -2.970 1.00 97.62 99 ALA A N 1
ATOM 773 C CA . ALA A 1 99 ? -6.688 5.592 -2.205 1.00 97.62 99 ALA A CA 1
ATOM 774 C C . ALA A 1 99 ? -6.620 5.830 -0.687 1.00 97.62 99 ALA A C 1
ATOM 776 O O . ALA A 1 99 ? -7.593 5.551 0.017 1.00 97.62 99 ALA A O 1
ATOM 777 N N . AL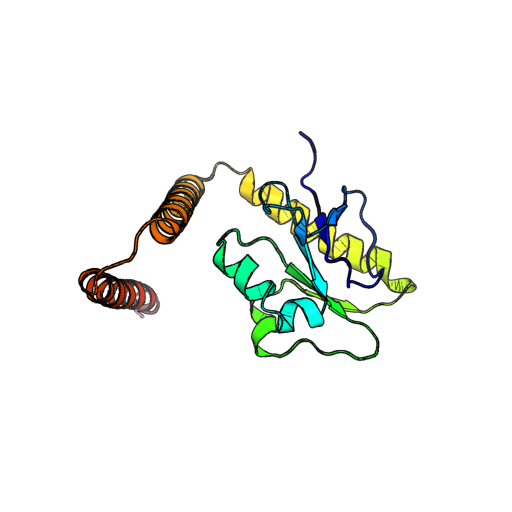A A 1 100 ? -5.526 6.417 -0.194 1.00 97.19 100 ALA A N 1
ATOM 778 C CA . ALA A 1 100 ? -5.337 6.766 1.213 1.00 97.19 100 ALA A CA 1
ATOM 779 C C . ALA A 1 100 ? -6.408 7.751 1.709 1.00 97.19 100 ALA A C 1
ATOM 781 O O . ALA A 1 100 ? -7.076 7.511 2.717 1.00 97.19 100 ALA A O 1
ATOM 782 N N . SER A 1 101 ? -6.639 8.831 0.960 1.00 95.56 101 SER A N 1
ATOM 783 C CA . SER A 1 101 ? -7.637 9.853 1.303 1.00 95.56 101 SER A CA 1
ATOM 784 C C . SER A 1 101 ? -9.064 9.298 1.249 1.00 95.56 101 SER A C 1
ATOM 786 O O . SER A 1 101 ? -9.922 9.650 2.069 1.00 95.56 101 SER A O 1
ATOM 788 N N . HIS A 1 102 ? -9.335 8.400 0.297 1.00 95.12 102 HIS A N 1
ATOM 789 C CA . HIS A 1 102 ? -10.612 7.702 0.199 1.00 95.12 102 HIS A CA 1
ATOM 790 C C . HIS A 1 102 ? -10.843 6.779 1.404 1.00 95.12 102 HIS A C 1
ATOM 792 O O . HIS A 1 102 ? -11.937 6.786 1.975 1.00 95.12 102 HIS A O 1
ATOM 798 N N . TYR A 1 103 ? -9.824 6.031 1.829 1.00 95.31 103 TYR A N 1
ATOM 799 C CA . TYR A 1 103 ? -9.880 5.178 3.016 1.00 95.31 103 TYR A CA 1
ATOM 800 C C . TYR A 1 103 ? -10.123 5.997 4.297 1.00 95.31 103 TYR A C 1
ATOM 802 O O . TYR A 1 103 ? -11.065 5.723 5.044 1.00 95.31 103 TYR A O 1
ATOM 810 N N . GLU A 1 104 ? -9.376 7.083 4.506 1.00 93.12 104 GLU A N 1
ATOM 811 C CA . GLU A 1 104 ? -9.583 8.001 5.636 1.00 93.12 104 GLU A CA 1
ATOM 812 C C . GLU A 1 104 ? -10.990 8.597 5.669 1.00 93.12 104 GLU A C 1
ATOM 814 O O . GLU A 1 104 ? -11.628 8.693 6.721 1.00 93.12 104 GLU A O 1
ATOM 819 N N . THR A 1 105 ? -11.498 9.004 4.507 1.00 91.56 105 THR A N 1
ATOM 820 C CA . THR A 1 105 ? -12.840 9.576 4.399 1.00 91.56 105 THR A CA 1
ATOM 821 C C . THR A 1 105 ? -13.903 8.546 4.773 1.00 91.56 105 THR A C 1
ATOM 823 O O . THR A 1 105 ? -14.866 8.891 5.462 1.00 91.56 105 THR A O 1
ATOM 826 N N . GLN A 1 106 ? -13.735 7.286 4.365 1.00 89.62 106 GLN A N 1
ATOM 827 C CA . GLN A 1 106 ? -14.634 6.199 4.756 1.00 89.62 106 GLN A CA 1
ATOM 828 C C . GLN A 1 106 ? -14.616 5.956 6.265 1.00 89.62 106 GLN A C 1
ATOM 830 O O . GLN A 1 106 ? -15.688 5.800 6.847 1.00 89.62 106 GLN A O 1
ATOM 835 N N . LEU A 1 107 ? -13.439 5.996 6.902 1.00 87.31 107 LEU A N 1
ATOM 836 C CA . LEU A 1 107 ? -13.298 5.897 8.361 1.00 87.31 107 LEU A CA 1
ATOM 837 C C . LEU A 1 107 ? -13.987 7.047 9.107 1.00 87.31 107 LEU A C 1
ATOM 839 O O . LEU A 1 107 ? -14.516 6.853 10.197 1.00 87.31 107 LEU A O 1
ATOM 843 N N . ARG A 1 108 ? -13.991 8.253 8.531 1.00 80.38 108 ARG A N 1
ATOM 844 C CA . ARG A 1 108 ? -14.527 9.459 9.183 1.00 80.38 108 ARG A CA 1
ATOM 845 C C . ARG A 1 108 ? -16.025 9.671 9.019 1.00 80.38 108 ARG A C 1
ATOM 847 O O . ARG A 1 108 ? -16.598 10.427 9.803 1.00 80.38 108 ARG A O 1
ATOM 854 N N . ARG A 1 109 ? -16.663 9.110 7.989 1.00 71.19 109 ARG A N 1
ATOM 855 C CA . ARG A 1 109 ? -18.094 9.346 7.744 1.00 71.19 109 ARG A CA 1
ATOM 856 C C . ARG A 1 109 ? -18.926 8.627 8.816 1.00 71.19 109 ARG A C 1
ATOM 858 O O . ARG A 1 109 ? -18.907 7.398 8.849 1.00 71.19 109 ARG A O 1
ATOM 865 N N . PRO A 1 110 ? -19.727 9.340 9.633 1.00 53.28 110 PRO A N 1
ATOM 866 C CA . PRO A 1 110 ? -20.697 8.701 10.506 1.00 53.28 110 PRO A CA 1
ATOM 867 C C . PRO A 1 110 ? -21.896 8.286 9.646 1.00 53.28 110 PRO A C 1
ATOM 869 O O . PRO A 1 110 ? -22.902 8.986 9.585 1.00 53.28 110 PRO A O 1
ATOM 872 N N . SER A 1 111 ? -21.785 7.184 8.908 1.00 48.97 111 SER A N 1
ATOM 873 C CA . SER A 1 111 ? -22.961 6.559 8.300 1.00 48.97 111 SER A CA 1
ATOM 874 C C . SER A 1 111 ? -23.502 5.495 9.257 1.00 48.97 111 SER A C 1
ATOM 876 O O . SER A 1 111 ? -22.749 4.808 9.944 1.00 48.97 111 SER A O 1
ATOM 878 N N . SER A 1 112 ? -24.821 5.355 9.345 1.00 51.28 112 SER A N 1
ATOM 879 C CA . SER A 1 112 ? -25.501 4.395 10.231 1.00 51.28 112 SER A CA 1
ATOM 880 C C . SER A 1 112 ? -25.080 2.930 10.007 1.00 51.28 112 SER A C 1
ATOM 882 O O . SER A 1 112 ? -25.181 2.122 10.925 1.00 51.28 112 SER A O 1
ATOM 884 N N . ALA A 1 113 ? -24.536 2.592 8.833 1.00 50.84 113 ALA A N 1
ATOM 885 C CA . ALA A 1 113 ? -23.945 1.284 8.536 1.00 50.84 113 ALA A CA 1
ATOM 886 C C . ALA A 1 113 ? -22.531 1.096 9.134 1.00 50.84 113 ALA A C 1
ATOM 888 O O . ALA A 1 113 ? -22.122 -0.024 9.440 1.00 50.84 113 ALA A O 1
ATOM 889 N N . HIS A 1 114 ? -21.797 2.191 9.352 1.00 50.06 114 HIS A N 1
ATOM 890 C CA . HIS A 1 114 ? -20.415 2.196 9.832 1.00 50.06 114 HIS A CA 1
ATOM 891 C C . HIS A 1 114 ? -20.291 1.697 11.280 1.00 50.06 114 HIS A C 1
ATOM 893 O O . HIS A 1 114 ? -19.375 0.943 11.596 1.00 50.06 114 HIS A O 1
ATOM 899 N N . TRP A 1 115 ? -21.243 2.045 12.153 1.00 43.56 115 TRP A N 1
ATOM 900 C CA . TRP A 1 115 ? -21.279 1.548 13.537 1.00 43.56 115 TRP A CA 1
ATOM 901 C C . TRP A 1 115 ? -21.447 0.029 13.601 1.00 43.56 115 TRP A C 1
ATOM 903 O O . TRP A 1 115 ? -20.869 -0.620 14.468 1.00 43.56 115 TRP A O 1
ATOM 913 N N . SER A 1 116 ? -22.184 -0.547 12.649 1.00 53.06 116 SER A N 1
ATOM 914 C CA . SER A 1 116 ? -22.357 -1.996 12.547 1.00 53.06 116 SER A CA 1
ATOM 915 C C . SER A 1 116 ? -21.050 -2.677 12.124 1.00 53.06 116 SER A C 1
ATOM 917 O O . SER A 1 116 ? -20.628 -3.644 12.753 1.00 53.06 116 SER A O 1
ATOM 919 N N . ILE A 1 117 ? -20.343 -2.111 11.140 1.00 59.06 117 ILE A N 1
ATOM 920 C CA . ILE A 1 117 ? -19.042 -2.623 10.678 1.00 59.06 117 ILE A CA 1
ATOM 921 C C . ILE A 1 117 ? -17.967 -2.479 11.762 1.00 59.06 117 ILE A C 1
ATOM 923 O O . ILE A 1 117 ? -17.208 -3.417 11.987 1.00 59.06 117 ILE A O 1
ATOM 927 N N . MET A 1 118 ? -17.904 -1.350 12.474 1.00 61.88 118 MET A N 1
ATOM 928 C CA . MET A 1 118 ? -16.927 -1.173 13.553 1.00 61.88 118 MET A CA 1
ATOM 929 C C . MET A 1 118 ? -17.204 -2.057 14.766 1.00 61.88 118 MET A C 1
ATOM 931 O O . MET A 1 118 ? -16.254 -2.578 15.347 1.00 61.88 118 MET A O 1
ATOM 935 N N . LEU A 1 119 ? -18.471 -2.308 15.106 1.00 64.19 119 LEU A N 1
ATOM 936 C CA . LEU A 1 119 ? -18.819 -3.291 16.132 1.00 64.19 119 LEU A CA 1
ATOM 937 C C . LEU A 1 119 ? -18.377 -4.702 15.711 1.00 64.19 119 LEU A C 1
ATOM 939 O O . LEU A 1 119 ? -17.756 -5.405 16.503 1.00 64.19 119 LEU A O 1
ATOM 943 N N . ILE A 1 120 ? -18.616 -5.094 14.453 1.00 64.25 120 ILE A N 1
ATOM 944 C CA . ILE A 1 120 ? -18.167 -6.387 13.910 1.00 64.25 120 ILE A CA 1
ATOM 945 C C . ILE A 1 120 ? -16.635 -6.484 13.931 1.00 64.25 120 ILE A C 1
ATOM 947 O O . ILE A 1 120 ? -16.097 -7.487 14.392 1.00 64.25 120 ILE A O 1
ATOM 951 N N . ARG A 1 121 ? -15.918 -5.438 13.507 1.00 63.91 121 ARG A N 1
ATOM 952 C CA . ARG A 1 121 ? -14.446 -5.393 13.529 1.00 63.91 121 ARG A CA 1
ATOM 953 C C . ARG A 1 121 ? -13.869 -5.479 14.938 1.00 63.91 121 ARG A C 1
ATOM 955 O O . ARG A 1 121 ? -12.922 -6.228 15.156 1.00 63.91 121 ARG A O 1
ATOM 962 N N . ALA A 1 122 ? -14.448 -4.752 15.893 1.00 64.44 122 ALA A N 1
ATOM 963 C CA . ALA A 1 122 ? -14.047 -4.823 17.294 1.00 64.44 122 ALA A CA 1
ATOM 964 C C . ALA A 1 122 ? -14.269 -6.232 17.864 1.00 64.44 122 ALA A C 1
ATOM 966 O O . ALA A 1 122 ? -13.399 -6.754 18.556 1.00 64.44 122 ALA A O 1
ATOM 967 N N . ILE A 1 123 ? -15.385 -6.883 17.517 1.00 67.00 123 ILE A N 1
ATOM 968 C CA . ILE A 1 123 ? -15.662 -8.272 17.905 1.00 67.00 123 ILE A CA 1
ATOM 969 C C . ILE A 1 123 ? -14.639 -9.231 17.281 1.00 67.00 123 ILE A C 1
ATOM 971 O O . ILE A 1 123 ? -14.093 -10.063 18.001 1.00 67.00 123 ILE A O 1
ATOM 975 N N . VAL A 1 124 ? -14.324 -9.105 15.987 1.00 68.38 124 VAL A N 1
ATOM 976 C CA . VAL A 1 124 ? -13.318 -9.952 15.317 1.00 68.38 124 VAL A CA 1
ATOM 977 C C . VAL A 1 124 ? -11.945 -9.800 15.981 1.00 68.38 124 VAL A C 1
ATOM 979 O O . VAL A 1 124 ? -11.344 -10.809 16.351 1.00 68.38 124 VAL A O 1
ATOM 982 N N . LEU A 1 125 ? -11.492 -8.569 16.243 1.00 63.88 125 LEU A N 1
ATOM 983 C CA . LEU A 1 125 ? -10.243 -8.302 16.969 1.00 63.88 125 LEU A CA 1
ATOM 984 C C . LEU A 1 125 ? -10.240 -8.914 18.378 1.00 63.88 125 LEU A C 1
ATOM 986 O O . LEU A 1 125 ? -9.254 -9.537 18.771 1.00 63.88 125 LEU A O 1
ATOM 990 N N . LEU A 1 126 ? -11.345 -8.797 19.123 1.00 58.62 126 LEU A N 1
ATOM 991 C CA . LEU A 1 126 ? -11.492 -9.425 20.440 1.00 58.62 126 LEU A CA 1
ATOM 992 C C . LEU A 1 126 ? -11.448 -10.957 20.353 1.00 58.62 126 LEU A C 1
ATOM 994 O O . LEU A 1 126 ? -10.790 -11.592 21.175 1.00 58.62 126 LEU A O 1
ATOM 998 N N . THR A 1 127 ? -12.089 -11.566 19.353 1.00 59.66 127 THR A N 1
ATOM 999 C CA . THR A 1 127 ? -12.043 -13.026 19.170 1.00 59.66 127 THR A CA 1
ATOM 1000 C C . THR A 1 127 ? -10.655 -13.517 18.766 1.00 59.66 127 THR A C 1
ATOM 1002 O O . THR A 1 127 ? -10.188 -14.506 19.323 1.00 59.66 127 THR A O 1
ATOM 1005 N N . ALA A 1 128 ? -9.944 -12.808 17.885 1.00 55.34 128 ALA A N 1
ATOM 1006 C CA . ALA A 1 128 ? -8.566 -13.135 17.522 1.00 55.34 128 ALA A CA 1
ATOM 1007 C C . ALA A 1 128 ? -7.618 -13.042 18.733 1.00 55.34 128 ALA A C 1
ATOM 1009 O O . ALA A 1 128 ? -6.747 -13.899 18.910 1.00 55.34 128 ALA A O 1
ATOM 1010 N N . LEU A 1 129 ? -7.830 -12.055 19.612 1.00 52.12 129 LEU A N 1
ATOM 1011 C CA . LEU A 1 129 ? -7.081 -11.904 20.862 1.00 52.12 129 LEU A CA 1
ATOM 1012 C C . LEU A 1 129 ? -7.361 -13.054 21.850 1.00 52.12 129 LEU A C 1
ATOM 1014 O O . LEU A 1 129 ? -6.439 -13.554 22.490 1.00 52.12 129 LEU A O 1
ATOM 1018 N N . VAL A 1 130 ? -8.614 -13.517 21.938 1.00 53.44 130 VAL A N 1
ATOM 1019 C CA . VAL A 1 130 ? -9.023 -14.648 22.796 1.00 53.44 130 VAL A CA 1
ATOM 1020 C C . VAL A 1 130 ? -8.507 -15.991 22.258 1.00 53.44 130 VAL A C 1
ATOM 1022 O O . VAL A 1 130 ? -8.128 -16.861 23.043 1.00 53.44 130 VAL A O 1
ATOM 1025 N N . ILE A 1 131 ? -8.411 -16.164 20.935 1.00 51.38 131 ILE A N 1
ATOM 1026 C CA . ILE A 1 131 ? -7.909 -17.401 20.307 1.00 51.38 131 ILE A CA 1
ATOM 1027 C C . ILE A 1 131 ? -6.402 -17.592 20.531 1.00 51.38 131 ILE A C 1
ATOM 1029 O O . ILE A 1 131 ? -5.955 -18.724 20.708 1.00 51.38 131 ILE A O 1
ATOM 1033 N N . ARG A 1 132 ? -5.613 -16.513 20.616 1.00 48.34 132 ARG A N 1
ATOM 1034 C CA . ARG A 1 132 ? -4.175 -16.603 20.944 1.00 48.34 132 ARG A CA 1
ATOM 1035 C C . ARG A 1 132 ? -3.886 -16.980 22.407 1.00 48.34 132 ARG A C 1
ATOM 1037 O O . ARG A 1 132 ? -2.740 -17.287 22.721 1.00 48.34 132 ARG A O 1
ATOM 1044 N N . GLY A 1 133 ? -4.893 -16.987 23.286 1.00 50.59 133 GLY A N 1
ATOM 1045 C CA . GLY A 1 133 ? -4.735 -17.273 24.718 1.00 50.59 133 GLY A CA 1
ATOM 1046 C C . GLY A 1 133 ? -5.209 -18.652 25.190 1.00 50.59 133 GLY A C 1
ATOM 1047 O O . GLY A 1 133 ? -4.984 -18.989 26.350 1.00 50.59 133 GLY A O 1
ATOM 1048 N N . VAL A 1 134 ? -5.870 -19.459 24.351 1.00 45.56 134 VAL A N 1
ATOM 1049 C CA . VAL A 1 134 ? -6.514 -20.707 24.801 1.00 45.56 134 VAL A CA 1
ATOM 1050 C C . VAL A 1 134 ? -6.221 -21.856 23.836 1.00 45.56 134 VAL A C 1
ATOM 1052 O O . VAL A 1 134 ? -6.532 -21.784 22.651 1.00 45.56 134 VAL A O 1
ATOM 1055 N N . SER A 1 135 ? -5.664 -22.960 24.348 1.00 52.56 135 SER A N 1
ATOM 1056 C CA . SER A 1 135 ? -5.659 -24.247 23.635 1.00 52.56 135 SER A CA 1
ATOM 1057 C C . SER A 1 135 ? -7.105 -24.714 23.444 1.00 52.56 135 SER A C 1
ATOM 1059 O O . SER A 1 135 ? -7.767 -25.105 24.404 1.00 52.56 135 SER A O 1
ATOM 1061 N N . PHE A 1 136 ? -7.624 -24.632 22.218 1.00 45.88 136 PHE A N 1
ATOM 1062 C CA . PHE A 1 136 ? -9.027 -24.936 21.936 1.00 45.88 136 PHE A CA 1
ATOM 1063 C C . PHE A 1 136 ? -9.289 -26.441 21.785 1.00 45.88 136 PHE A C 1
ATOM 1065 O O . PHE A 1 136 ? -8.759 -27.106 20.895 1.00 45.88 136 PHE A O 1
ATOM 1072 N N . SER A 1 137 ? -10.195 -26.944 22.627 1.00 49.66 137 SER A N 1
ATOM 1073 C CA . SER A 1 137 ? -10.836 -28.255 22.499 1.00 49.66 137 SER A CA 1
ATOM 1074 C C . SER A 1 137 ? -11.739 -28.337 21.260 1.00 49.66 137 SER A C 1
ATOM 1076 O O . SER A 1 137 ? -12.402 -27.375 20.870 1.00 49.66 137 SER A O 1
ATOM 1078 N N . VAL A 1 138 ? -11.801 -29.540 20.682 1.00 50.19 138 VAL A N 1
ATOM 1079 C CA . VAL A 1 138 ? -12.438 -29.934 19.405 1.00 50.19 138 VAL A CA 1
ATOM 1080 C C . VAL A 1 138 ? -13.887 -29.445 19.207 1.00 50.19 138 VAL A C 1
ATOM 1082 O O . VAL A 1 138 ? -14.315 -29.255 18.069 1.00 50.19 138 VAL A O 1
ATOM 1085 N N . ALA A 1 139 ? -14.631 -29.169 20.281 1.00 44.78 139 ALA A N 1
ATOM 1086 C CA . ALA A 1 139 ? -16.060 -28.845 20.248 1.00 44.78 139 ALA A CA 1
ATOM 1087 C C . ALA A 1 139 ? -16.425 -27.559 19.474 1.00 44.78 139 ALA A C 1
ATOM 1089 O O . ALA A 1 139 ? -17.536 -27.441 18.965 1.00 44.78 139 ALA A O 1
ATOM 1090 N N . ILE A 1 140 ? -15.501 -26.605 19.325 1.00 49.03 140 ILE A N 1
ATOM 1091 C CA . ILE A 1 140 ? -15.805 -25.304 18.696 1.00 49.03 140 ILE A CA 1
ATOM 1092 C C . ILE A 1 140 ? -15.627 -25.325 17.167 1.00 49.03 140 ILE A C 1
ATOM 1094 O O . ILE A 1 140 ? -16.213 -24.503 16.461 1.00 49.03 140 ILE A O 1
ATOM 1098 N N . ARG A 1 141 ? -14.950 -26.344 16.611 1.00 49.50 141 ARG A N 1
ATOM 1099 C CA . ARG A 1 141 ? -14.820 -26.516 15.149 1.00 49.50 141 ARG A CA 1
ATOM 1100 C C . ARG A 1 141 ? -16.162 -26.780 14.453 1.00 49.50 141 ARG A C 1
ATOM 1102 O O . ARG A 1 141 ? -16.343 -26.352 13.318 1.00 49.50 141 ARG A O 1
ATOM 1109 N N . GLN A 1 142 ? -17.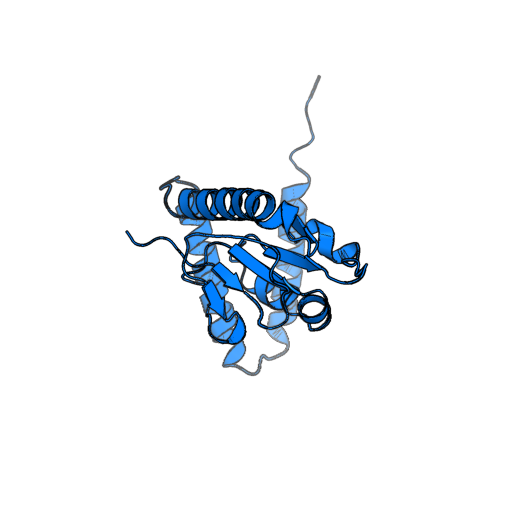114 -27.432 15.125 1.00 47.50 142 GLN A N 1
ATOM 1110 C CA . GLN A 1 142 ? -18.440 -27.721 14.556 1.00 47.50 142 GLN A CA 1
ATOM 1111 C C . GLN A 1 142 ? -19.383 -26.508 14.542 1.00 47.50 142 GLN A C 1
ATOM 1113 O O . GLN A 1 142 ? -20.272 -26.437 13.696 1.00 47.50 142 GLN A O 1
ATOM 1118 N N . ALA A 1 143 ? -19.183 -25.526 15.426 1.00 43.53 143 ALA A N 1
ATOM 1119 C CA . ALA A 1 143 ? -20.006 -24.316 15.441 1.00 43.53 143 ALA A CA 1
ATOM 1120 C C . ALA A 1 143 ? -19.650 -23.362 14.283 1.00 43.53 143 ALA A C 1
ATOM 1122 O O . ALA A 1 143 ? -20.531 -22.743 13.687 1.00 43.53 143 ALA A O 1
ATOM 1123 N N . ILE A 1 144 ? -18.366 -23.301 13.910 1.00 49.53 144 ILE A N 1
ATOM 1124 C CA . ILE A 1 144 ? -17.859 -22.429 12.838 1.00 49.53 144 ILE A CA 1
ATOM 1125 C C . ILE A 1 144 ? -18.297 -22.930 11.450 1.00 49.53 144 ILE A C 1
ATOM 1127 O O . ILE A 1 144 ? -18.666 -22.124 10.594 1.00 49.53 144 ILE A O 1
ATOM 1131 N N . SER A 1 145 ? -18.335 -24.250 11.223 1.00 49.31 145 SER A N 1
ATOM 1132 C CA . SER A 1 145 ? -18.813 -24.798 9.945 1.00 49.31 145 SER A CA 1
ATOM 1133 C C . SER A 1 145 ? -20.300 -24.515 9.713 1.00 49.31 145 SER A C 1
ATOM 1135 O O . SER A 1 145 ? -20.680 -24.176 8.595 1.00 49.31 145 SER A O 1
ATOM 1137 N N . SER A 1 146 ? -21.116 -24.564 10.773 1.00 45.62 146 SER A N 1
ATOM 1138 C CA . SER A 1 146 ? -22.550 -24.252 10.718 1.00 45.62 146 SER A CA 1
ATOM 1139 C C . SER A 1 146 ? -22.812 -22.785 10.345 1.00 45.62 146 SER A C 1
ATOM 1141 O O . SER A 1 146 ? -23.681 -22.496 9.515 1.00 45.62 146 SER A O 1
ATOM 1143 N N . TRP A 1 147 ? -22.003 -21.854 10.868 1.00 37.66 147 TRP A N 1
ATOM 1144 C CA . TRP A 1 147 ? -22.160 -20.421 10.599 1.00 37.66 147 TRP A CA 1
ATOM 1145 C C . TRP A 1 147 ? -21.788 -20.036 9.157 1.00 37.66 147 TRP A C 1
ATOM 1147 O O . TRP A 1 147 ? -22.514 -19.264 8.528 1.00 37.66 147 TRP A O 1
ATOM 1157 N N . ASN A 1 148 ? -20.741 -20.643 8.582 1.00 44.75 148 ASN A N 1
ATOM 1158 C CA . ASN A 1 148 ? -20.356 -20.413 7.179 1.00 44.75 148 ASN A CA 1
ATOM 1159 C C . ASN A 1 148 ? -21.438 -20.864 6.179 1.00 44.75 148 ASN A C 1
ATOM 1161 O O . ASN A 1 148 ? -21.645 -20.220 5.147 1.00 44.75 148 ASN A O 1
ATOM 1165 N N . THR A 1 149 ? -22.189 -21.925 6.491 1.00 46.91 149 THR A N 1
ATOM 1166 C CA . THR A 1 149 ? -23.355 -22.346 5.691 1.00 46.91 149 THR A CA 1
ATOM 1167 C C . THR A 1 149 ? -24.511 -21.347 5.731 1.00 46.91 149 THR A C 1
ATOM 1169 O O . THR A 1 149 ? -25.266 -21.248 4.762 1.00 46.91 149 THR A O 1
ATOM 1172 N N . LEU A 1 150 ? -24.652 -20.591 6.821 1.00 42.28 150 LEU A N 1
ATOM 1173 C CA . LEU A 1 150 ? -25.736 -19.624 6.996 1.00 42.28 150 LEU A CA 1
ATOM 117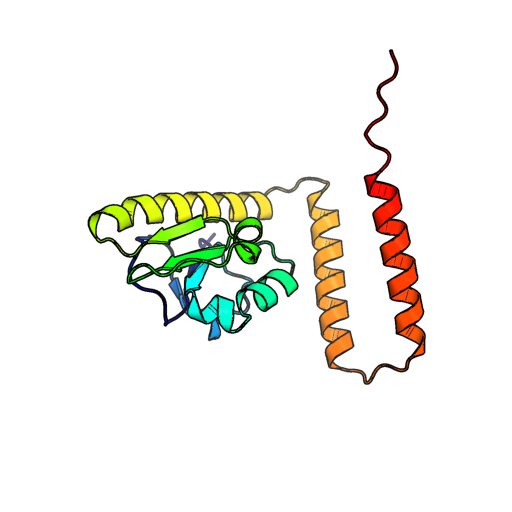4 C C . LEU A 1 150 ? -25.443 -18.311 6.254 1.00 42.28 150 LEU A C 1
ATOM 1176 O O . LEU A 1 150 ? -26.338 -17.751 5.626 1.00 42.28 150 LEU A O 1
ATOM 1180 N N . VAL A 1 151 ? -24.173 -17.892 6.209 1.00 44.53 151 VAL A N 1
ATOM 1181 C CA . VAL A 1 151 ? -23.721 -16.730 5.420 1.00 44.53 151 VAL A CA 1
ATOM 1182 C C . VAL A 1 151 ? -23.906 -16.967 3.914 1.00 44.53 151 VAL A C 1
ATOM 1184 O O . VAL A 1 151 ? -24.403 -16.083 3.218 1.00 44.53 151 VAL A O 1
ATOM 1187 N N . ARG A 1 152 ? -23.631 -18.181 3.407 1.00 40.75 152 ARG A N 1
ATOM 1188 C CA . ARG A 1 152 ? -23.860 -18.525 1.986 1.00 40.75 152 ARG A CA 1
ATOM 1189 C C . ARG A 1 152 ? -25.330 -18.479 1.554 1.00 40.75 152 ARG A C 1
ATOM 1191 O O . ARG A 1 152 ? -25.593 -18.262 0.375 1.00 40.75 152 ARG A O 1
ATOM 1198 N N . ARG A 1 153 ? -26.293 -18.669 2.465 1.00 35.25 153 ARG A N 1
ATOM 1199 C CA . ARG A 1 153 ? -27.727 -18.576 2.129 1.00 35.25 153 ARG A CA 1
ATOM 1200 C C . ARG A 1 153 ? -28.212 -17.135 1.958 1.00 35.25 153 ARG A C 1
ATOM 1202 O O . ARG A 1 153 ? -29.139 -16.920 1.184 1.00 35.25 153 ARG A O 1
ATOM 1209 N N . CYS A 1 154 ? -27.576 -16.157 2.604 1.00 37.91 154 CYS A N 1
ATOM 1210 C CA . CYS A 1 154 ? -27.937 -14.745 2.441 1.00 37.91 154 CYS A CA 1
ATOM 1211 C C . CYS A 1 154 ? -27.500 -14.159 1.088 1.00 37.91 154 CYS A C 1
ATOM 1213 O O . CYS A 1 154 ? -28.121 -13.215 0.614 1.00 37.91 154 CYS A O 1
ATOM 1215 N N . SER A 1 155 ? -26.478 -14.720 0.434 1.00 40.09 155 SER A N 1
ATOM 1216 C CA . SER A 1 155 ? -25.944 -14.189 -0.832 1.00 40.09 155 SER A CA 1
ATOM 1217 C C . SER A 1 155 ? -26.759 -14.561 -2.081 1.00 40.09 155 SER A C 1
ATOM 1219 O O . SER A 1 155 ? -26.526 -13.988 -3.139 1.00 40.09 155 SER A O 1
ATOM 1221 N N . VAL A 1 156 ? -27.687 -15.522 -1.994 1.00 37.78 156 VAL A N 1
ATOM 1222 C CA . VAL A 1 156 ? -28.415 -16.057 -3.168 1.00 37.78 156 VAL A CA 1
ATOM 1223 C C . VAL A 1 156 ? -29.774 -15.370 -3.389 1.00 37.78 156 VAL A C 1
ATOM 1225 O O . VAL A 1 156 ? -30.348 -15.471 -4.469 1.00 37.78 156 VAL A O 1
ATOM 1228 N N . LEU A 1 157 ? -30.300 -14.626 -2.409 1.00 36.78 157 LEU A N 1
ATOM 1229 C CA . LEU A 1 157 ? -31.688 -14.140 -2.437 1.00 36.78 157 LEU A CA 1
ATOM 1230 C C . LEU A 1 157 ? -31.892 -12.754 -3.088 1.00 36.78 157 LEU A C 1
ATOM 1232 O O . LEU A 1 157 ? -32.940 -12.148 -2.884 1.00 36.78 157 LEU A O 1
ATOM 1236 N N . THR A 1 158 ? -30.935 -12.241 -3.869 1.00 40.91 158 THR A N 1
ATOM 1237 C CA . THR A 1 158 ? -31.041 -10.885 -4.459 1.00 40.91 158 THR A CA 1
ATOM 1238 C C . THR A 1 158 ? -31.170 -10.853 -5.984 1.00 40.91 158 THR A C 1
ATOM 1240 O O . THR A 1 158 ? -31.165 -9.777 -6.573 1.00 40.91 158 THR A O 1
ATOM 1243 N N . CYS A 1 159 ? -31.345 -11.999 -6.648 1.00 41.50 159 CYS A N 1
ATOM 1244 C CA . CYS A 1 159 ? -31.563 -12.050 -8.098 1.00 41.50 159 CYS A CA 1
ATOM 1245 C C . CYS A 1 159 ? -32.892 -12.736 -8.435 1.00 41.50 159 CYS A C 1
ATOM 1247 O O . CYS A 1 159 ? -32.918 -13.817 -9.013 1.00 41.50 159 CYS A O 1
ATOM 1249 N N . ALA A 1 160 ? -34.006 -12.113 -8.057 1.00 42.16 160 ALA A N 1
ATOM 1250 C CA . ALA A 1 160 ? -35.320 -12.445 -8.599 1.00 42.16 160 ALA A CA 1
ATOM 1251 C C . ALA A 1 160 ? -36.107 -11.148 -8.828 1.00 42.16 160 ALA A C 1
ATOM 1253 O O . ALA A 1 160 ? -36.784 -10.651 -7.932 1.00 42.16 160 ALA A O 1
ATOM 1254 N N . THR A 1 161 ? -35.992 -10.579 -10.028 1.00 42.03 161 THR A N 1
ATOM 1255 C CA . THR A 1 161 ? -36.953 -9.604 -10.557 1.00 42.03 161 THR A CA 1
ATOM 1256 C C . THR A 1 161 ? -38.073 -10.358 -11.276 1.00 42.03 161 THR A C 1
ATOM 1258 O O . THR A 1 161 ? -37.775 -11.142 -12.180 1.00 42.03 161 THR A O 1
ATOM 1261 N N . PRO A 1 162 ? -39.350 -10.160 -10.906 1.00 46.06 162 PRO A N 1
ATOM 1262 C CA . PRO A 1 162 ? -40.475 -10.619 -11.702 1.00 46.06 162 PRO A CA 1
ATOM 1263 C C . PRO A 1 162 ? -40.862 -9.578 -12.766 1.00 46.06 162 PRO A C 1
ATOM 1265 O O . PRO A 1 162 ? -40.879 -8.382 -12.481 1.00 46.06 162 PRO A O 1
ATOM 1268 N N . THR A 1 163 ? -41.214 -10.123 -13.939 1.00 46.12 163 THR A N 1
ATOM 1269 C CA . THR A 1 163 ? -41.912 -9.561 -15.120 1.00 46.12 163 THR A CA 1
ATOM 1270 C C . THR A 1 163 ? -41.257 -8.424 -15.888 1.00 46.12 163 THR A C 1
ATOM 1272 O O . THR A 1 163 ? -41.241 -7.286 -15.376 1.00 46.12 163 THR A O 1
#

pLDDT: mean 78.78, std 21.52, range [35.25, 98.12]

Radius of gyration: 18.95 Å; chains: 1; bounding box: 55×46×40 Å

Foldseek 3Di:
DAAFAEEEDPPADLQADEPGHYDHPVPDPCPRHLEYEEELVCVVVCVLVVVVLLVLLRAYEYEYEDPDDRPPVCVVSHPYYTYRDPVCHHVVHVSSVVSSVVSVVLVPDPDVVVVVVVVVSVVSVVVVVVVVPDDDDPVVVVVVVVVVVVVVVVVPPPPDDDD

Secondary structure (DSSP, 8-state):
-PPPEEEE-TT--S----SSPEEEGGG--STTEEEEEEEHHHHHTTHHHHHHHTT----EEEEE-TT----GGGTTT-SEEEE--GGGHHHHHHHHHHHHHHHHHHHH---TTHHHHHHHHHHHHHHHHHHTT----GGGHHHHHHHHHHHHHHTSTT-----

Sequence (163 aa):
MSELKIAVSRSCPDCFSTHRTCVNIDESNYIDVAAIILSVNDVERGKLDEIDATGYGIPVFIATENEERVPAEYLPLISGVFEHCESRKEFYGRQLETAASHYETQLRRPSSAHWSIMLIRAIVLLTALVIRGVSFSVAIRQAISSWNTLVRRCSVLTCATPT